Protein AF-A0A6P4YG05-F1 (afdb_monomer)

Secondary structure (DSSP, 8-state):
--SSSSHHHHHHHHHHHHHGGGHHHHHHHTT--HHHHHHHHHHTTTT-HHHHHHHHHHHHHHHHGGG--HHHHHHHHHHTT-HHHHTTSGGGSPP-S-------S-----------PPPPP------------------------

InterPro domains:
  IPR000488 Death domain [PF00531] (10-89)
  IPR000488 Death domain [PS50017] (8-93)
  IPR000488 Death domain [SM00005] (1-93)
  IPR011029 Death-like domain superfamily [G3DSA:1.10.533.10] (2-93)
  IPR011029 Death-like domain superfamily [SSF47986] (6-90)
  IPR016729 FAS-associated death domain protein [PTHR15077] (7-140)

pLDDT: mean 72.21, std 22.27, range [34.0, 95.0]

Solvent-accessible surface area (backbone atoms only — not comparable to full-atom values): 9617 Å² total; per-residue (Å²): 143,84,70,88,73,58,66,59,55,59,53,42,48,56,42,12,69,62,47,43,92,50,32,67,61,44,40,47,68,65,68,46,51,68,68,62,51,50,50,36,52,61,78,33,59,86,70,40,52,40,53,30,28,31,54,47,50,52,49,44,36,64,73,46,46,90,70,54,40,73,66,58,55,51,51,31,34,55,72,75,63,43,53,76,50,39,69,73,33,82,84,53,50,71,83,66,81,69,94,64,80,86,78,80,81,89,78,85,89,77,79,87,85,75,86,83,80,91,76,83,90,76,90,80,87,82,87,89,83,90,83,85,88,84,82,93,83,82,81,82,88,88,80,91,129

Organism: Branchiostoma belcheri (NCBI:txid7741)

Foldseek 3Di:
DPDPLPVCLVLQLLCLVPVFPCLVVLLVLLVDDVVVLVVLCVVCVPVHRSSSSSVSLVVSCVVCPPNSDPVSSVVSCVVVVVLVSLVVDPVSDDPDPDCDDDDDDDDDDDDDPDDDDDDDDDDDDDDDDDDDDDDDDDPDDDDDD

Nearest PDB structures (foldseek):
  3ezq-assembly1_B  TM=9.625E-01  e=2.835E-04  Homo sapiens
  2yvi-assembly1_A  TM=9.389E-01  e=4.927E-04  Homo sapiens
  2yqf-assembly1_A  TM=7.868E-01  e=4.927E-04  Homo sapiens
  1wxp-assembly1_A  TM=8.002E-01  e=5.816E-04  Homo sapiens
  2of5-assembly1_L  TM=8.580E-01  e=1.518E-02  Homo sapiens

Radius of gyration: 29.08 Å; Cα contacts (8 Å, |Δi|>4): 85; chains: 1; bounding box: 32×86×61 Å

Sequence (145 aa):
MEEVTADLTKELQIVADHIGNDWKRLLRYLSLKDNDLDVVDHDYKADGLIEKAYQGLRKWKQQEGNEATMQKLLAALKTIGRRDVIEKLPAGRPPDIAAGPSVPSHVPYDLTERTVPKQPMSEDIPHSKKRKRLPGFLKTLWKSV

Mean predicted aligned error: 16.83 Å

Structure (mmCIF, N/CA/C/O backbone):
data_AF-A0A6P4YG05-F1
#
_entry.id   AF-A0A6P4YG05-F1
#
loop_
_atom_site.group_PDB
_atom_site.id
_atom_site.type_symbol
_atom_site.label_atom_id
_atom_site.label_alt_id
_atom_site.label_comp_id
_atom_site.label_asym_id
_atom_site.label_entity_id
_atom_site.label_seq_id
_atom_site.pdbx_PDB_ins_code
_atom_site.Cartn_x
_atom_site.Cartn_y
_atom_site.Cartn_z
_atom_site.occupancy
_atom_site.B_iso_or_equiv
_atom_site.auth_seq_id
_atom_site.auth_comp_id
_atom_site.auth_asym_id
_atom_site.auth_atom_id
_atom_site.pdbx_PDB_model_num
ATOM 1 N N . MET A 1 1 ? 3.533 20.430 15.353 1.00 45.59 1 MET A N 1
ATOM 2 C CA . MET A 1 1 ? 2.727 19.229 15.654 1.00 45.59 1 MET A CA 1
ATOM 3 C C . MET A 1 1 ? 2.815 18.317 14.440 1.00 45.59 1 MET A C 1
ATOM 5 O O . MET A 1 1 ? 2.050 18.504 13.508 1.00 45.59 1 MET A O 1
ATOM 9 N N . GLU A 1 2 ? 3.801 17.420 14.405 1.00 49.84 2 GLU A N 1
ATOM 10 C CA . GLU A 1 2 ? 4.109 16.570 13.237 1.00 49.84 2 GLU A CA 1
A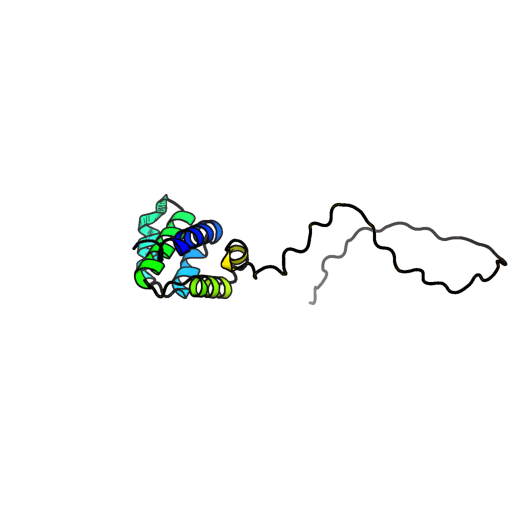TOM 11 C C . GLU A 1 2 ? 4.559 15.163 13.686 1.00 49.84 2 GLU A C 1
ATOM 13 O O . GLU A 1 2 ? 5.496 14.596 13.147 1.00 49.84 2 GLU A O 1
ATOM 18 N N . GLU A 1 3 ? 3.941 14.597 14.729 1.00 49.88 3 GLU A N 1
ATOM 19 C CA . GLU A 1 3 ? 4.346 13.273 15.255 1.00 49.88 3 GLU A CA 1
ATOM 20 C C . GLU A 1 3 ? 3.302 12.167 15.058 1.00 49.88 3 GLU A C 1
ATOM 22 O O . GLU A 1 3 ? 3.639 10.991 15.095 1.00 49.88 3 GLU A O 1
ATOM 27 N N . VAL A 1 4 ? 2.045 12.499 14.756 1.00 54.34 4 VAL A N 1
ATOM 28 C CA . VAL A 1 4 ? 0.966 11.493 14.654 1.00 54.34 4 VAL A CA 1
ATOM 29 C C . VAL A 1 4 ? 0.890 10.783 13.299 1.00 54.34 4 VAL A C 1
ATOM 31 O O . VAL A 1 4 ? 0.270 9.732 13.191 1.00 54.34 4 VAL A O 1
ATOM 34 N N . THR A 1 5 ? 1.533 11.309 12.255 1.00 52.78 5 THR A N 1
ATOM 35 C CA . THR A 1 5 ? 1.467 10.732 10.900 1.00 52.78 5 THR A CA 1
ATOM 36 C C . THR A 1 5 ? 2.707 9.925 10.520 1.00 52.78 5 THR A C 1
ATOM 38 O O . THR A 1 5 ? 2.673 9.211 9.515 1.00 52.78 5 THR A O 1
ATOM 41 N N . ALA A 1 6 ? 3.793 9.998 11.294 1.00 60.00 6 ALA A N 1
ATOM 42 C CA . ALA A 1 6 ? 5.045 9.311 10.982 1.00 60.00 6 ALA A CA 1
ATOM 43 C C . ALA A 1 6 ? 4.946 7.786 11.146 1.00 60.00 6 ALA A C 1
ATOM 45 O O . ALA A 1 6 ? 5.577 7.068 10.368 1.00 60.00 6 ALA A O 1
ATOM 46 N N . ASP A 1 7 ? 4.119 7.317 12.086 1.00 68.94 7 ASP A N 1
ATOM 47 C CA . ASP A 1 7 ? 4.109 5.930 12.569 1.00 68.94 7 ASP A CA 1
ATOM 48 C C . ASP A 1 7 ? 3.904 4.925 11.422 1.00 68.94 7 ASP A C 1
ATOM 50 O O . ASP A 1 7 ? 4.813 4.175 11.083 1.00 68.94 7 ASP A O 1
ATOM 54 N N . LEU A 1 8 ? 2.821 5.083 10.653 1.00 82.88 8 LEU A N 1
ATOM 55 C CA . LEU A 1 8 ? 2.476 4.172 9.554 1.00 82.88 8 LEU A CA 1
ATOM 56 C C . LEU A 1 8 ? 3.477 4.112 8.402 1.00 82.88 8 LEU A C 1
ATOM 58 O O . LEU A 1 8 ? 3.459 3.156 7.636 1.00 82.88 8 LEU A O 1
ATOM 62 N N . THR A 1 9 ? 4.321 5.128 8.214 1.00 86.31 9 THR A N 1
ATOM 63 C CA . THR A 1 9 ? 5.194 5.203 7.028 1.00 86.31 9 THR A CA 1
ATOM 64 C C . THR A 1 9 ? 6.176 4.031 6.979 1.00 86.31 9 THR A C 1
ATOM 66 O O . THR A 1 9 ? 6.443 3.499 5.901 1.00 86.31 9 THR A O 1
ATOM 69 N N . LYS A 1 10 ? 6.658 3.581 8.143 1.00 88.06 10 LYS A N 1
ATOM 70 C CA . LYS A 1 10 ? 7.542 2.414 8.248 1.00 88.06 10 LYS A CA 1
ATOM 71 C C . LYS A 1 10 ? 6.790 1.127 7.921 1.00 88.06 10 LYS A C 1
ATOM 73 O O . LYS A 1 10 ? 7.277 0.318 7.136 1.00 88.06 10 LYS A O 1
ATOM 78 N N . GLU A 1 11 ? 5.580 0.967 8.448 1.00 89.94 11 GLU A N 1
ATOM 79 C CA . GLU A 1 11 ? 4.723 -0.177 8.137 1.00 89.94 11 GLU A CA 1
ATOM 80 C C . GLU A 1 11 ? 4.383 -0.255 6.648 1.00 89.94 11 GLU A C 1
ATOM 82 O O . GLU A 1 11 ? 4.462 -1.338 6.070 1.00 89.94 11 GLU A O 1
ATOM 87 N N . LEU A 1 12 ? 4.080 0.875 5.998 1.00 92.44 12 LEU A N 1
ATOM 88 C CA . LEU A 1 12 ? 3.835 0.909 4.552 1.00 92.44 12 LEU A CA 1
ATOM 89 C C . LEU A 1 12 ? 5.051 0.414 3.763 1.00 92.44 12 LEU A C 1
ATOM 91 O O . LEU A 1 12 ? 4.882 -0.338 2.805 1.00 92.44 12 LEU A O 1
ATOM 95 N N . GLN A 1 13 ? 6.262 0.798 4.175 1.00 92.50 13 GLN A N 1
ATOM 96 C CA . GLN A 1 13 ? 7.495 0.346 3.533 1.00 92.50 13 GLN A CA 1
ATOM 97 C C . GLN A 1 13 ? 7.700 -1.166 3.697 1.00 92.50 13 GLN A C 1
ATOM 99 O O . GLN A 1 13 ? 8.022 -1.847 2.726 1.00 92.50 13 GLN A O 1
ATOM 104 N N . ILE A 1 14 ? 7.472 -1.705 4.901 1.00 92.75 14 ILE A N 1
ATOM 105 C CA . ILE A 1 14 ? 7.576 -3.150 5.169 1.00 92.75 14 ILE A CA 1
ATOM 106 C C . ILE A 1 14 ? 6.578 -3.923 4.304 1.00 92.75 14 ILE A C 1
ATOM 108 O O . ILE A 1 14 ? 6.939 -4.932 3.694 1.00 92.75 14 ILE A O 1
ATOM 112 N N . VAL A 1 15 ? 5.331 -3.444 4.224 1.00 93.69 15 VAL A N 1
ATOM 113 C CA . VAL A 1 15 ? 4.315 -4.060 3.367 1.00 93.69 15 VAL A CA 1
ATOM 114 C C . VAL A 1 15 ? 4.739 -4.004 1.907 1.00 93.69 15 VAL A C 1
ATOM 116 O O . VAL A 1 15 ? 4.671 -5.028 1.239 1.00 93.69 15 VAL A O 1
ATOM 119 N N . ALA A 1 16 ? 5.192 -2.851 1.415 1.00 94.31 16 ALA A N 1
ATOM 120 C CA . ALA A 1 16 ? 5.603 -2.682 0.026 1.00 94.31 16 ALA A CA 1
ATOM 121 C C . ALA A 1 16 ? 6.731 -3.642 -0.385 1.00 94.31 16 ALA A C 1
ATOM 123 O O . ALA A 1 16 ? 6.677 -4.225 -1.466 1.00 94.31 16 ALA A O 1
ATOM 124 N N . ASP A 1 17 ? 7.705 -3.850 0.502 1.00 94.38 17 ASP A N 1
ATOM 125 C CA . ASP A 1 17 ? 8.838 -4.752 0.282 1.00 94.38 17 ASP A CA 1
ATOM 126 C C . ASP A 1 17 ? 8.399 -6.221 0.138 1.00 94.38 17 ASP A C 1
ATOM 128 O O . ASP A 1 17 ? 8.880 -6.946 -0.731 1.00 94.38 17 ASP A O 1
ATOM 132 N N . HIS A 1 18 ? 7.412 -6.650 0.932 1.00 93.69 18 HIS A N 1
ATOM 133 C CA . HIS A 1 18 ? 7.021 -8.059 0.999 1.00 93.69 18 HIS A CA 1
ATOM 134 C C . HIS A 1 18 ? 5.806 -8.406 0.129 1.00 93.69 18 HIS A C 1
ATOM 136 O O . HIS A 1 18 ? 5.670 -9.549 -0.305 1.00 93.69 18 HIS A O 1
ATOM 142 N N . ILE A 1 19 ? 4.905 -7.460 -0.154 1.00 94.06 19 ILE A N 1
ATOM 143 C CA . ILE A 1 19 ? 3.624 -7.739 -0.823 1.00 94.06 19 ILE A CA 1
ATOM 144 C C . ILE A 1 19 ? 3.799 -8.217 -2.272 1.00 94.06 19 ILE A C 1
ATOM 146 O O . ILE A 1 19 ? 2.993 -9.012 -2.761 1.00 94.06 19 ILE A O 1
ATOM 150 N N . GLY A 1 20 ? 4.863 -7.794 -2.959 1.00 92.00 20 GLY A N 1
ATOM 151 C CA . GLY A 1 20 ? 5.143 -8.206 -4.334 1.00 92.00 20 GLY A CA 1
ATOM 152 C C . GLY A 1 20 ? 3.954 -7.951 -5.266 1.00 92.00 20 GLY A C 1
ATOM 153 O O . GLY A 1 20 ? 3.370 -6.873 -5.253 1.00 92.00 20 GLY A O 1
ATOM 154 N N . ASN A 1 21 ? 3.563 -8.947 -6.069 1.00 91.88 21 ASN A N 1
ATOM 155 C CA . ASN A 1 21 ? 2.537 -8.796 -7.112 1.00 91.88 21 ASN A CA 1
ATOM 156 C C . ASN A 1 21 ? 1.096 -8.621 -6.577 1.00 91.88 21 ASN A C 1
ATOM 158 O O . ASN A 1 21 ? 0.209 -8.210 -7.323 1.00 91.88 21 ASN A O 1
ATOM 162 N N . ASP A 1 22 ? 0.856 -8.893 -5.289 1.00 94.00 22 ASP A N 1
ATOM 163 C CA . ASP A 1 22 ? -0.461 -8.736 -4.652 1.00 94.00 22 ASP A CA 1
ATOM 164 C C . ASP A 1 22 ? -0.790 -7.282 -4.281 1.00 94.00 22 ASP A C 1
ATOM 166 O O . ASP A 1 22 ? -1.886 -7.006 -3.789 1.00 94.00 22 ASP A O 1
ATOM 170 N N . TRP A 1 23 ? 0.119 -6.332 -4.528 1.00 94.44 23 TRP A N 1
ATOM 171 C CA . TRP A 1 23 ? -0.050 -4.929 -4.145 1.00 94.44 23 TRP A CA 1
ATOM 172 C C . TRP A 1 23 ? -1.351 -4.311 -4.681 1.00 94.44 23 TRP A C 1
ATOM 174 O O . TRP A 1 23 ? -2.093 -3.694 -3.921 1.00 94.44 23 TRP A O 1
ATOM 184 N N . LYS A 1 24 ? -1.715 -4.559 -5.949 1.00 94.06 24 LYS A N 1
ATOM 185 C CA . LYS A 1 24 ? -2.990 -4.076 -6.518 1.00 94.06 24 LYS A CA 1
ATOM 186 C C . LYS A 1 24 ? -4.193 -4.669 -5.787 1.00 94.06 24 LYS A C 1
ATOM 188 O O . LYS A 1 24 ? -5.176 -3.978 -5.542 1.00 94.06 24 LYS A O 1
ATOM 193 N N . ARG A 1 25 ? -4.123 -5.954 -5.423 1.00 94.94 25 ARG A N 1
ATOM 194 C CA . ARG A 1 25 ? -5.201 -6.642 -4.704 1.00 94.94 25 ARG A CA 1
ATOM 195 C C . ARG A 1 25 ? -5.367 -6.057 -3.307 1.00 94.94 25 ARG A C 1
ATOM 197 O O . ARG A 1 25 ? -6.494 -5.774 -2.922 1.00 94.94 25 ARG A O 1
ATOM 204 N N . LEU A 1 26 ? -4.264 -5.831 -2.592 1.00 94.81 26 LEU A N 1
ATOM 205 C CA . LEU A 1 26 ? -4.268 -5.175 -1.285 1.00 94.81 26 LEU A CA 1
ATOM 206 C C . LEU A 1 26 ? -4.943 -3.800 -1.354 1.00 94.81 26 LEU A C 1
ATOM 208 O O . LEU A 1 26 ? -5.852 -3.520 -0.579 1.00 94.81 26 LEU A O 1
ATOM 212 N N . LEU A 1 27 ? -4.537 -2.964 -2.309 1.00 94.31 27 LEU A N 1
ATOM 213 C CA . LEU A 1 27 ? -5.047 -1.601 -2.427 1.00 94.31 27 LEU A CA 1
ATOM 214 C C . LEU A 1 27 ? -6.532 -1.547 -2.811 1.00 94.31 27 LEU A C 1
ATOM 216 O O . LEU A 1 27 ? -7.257 -0.699 -2.299 1.00 94.31 27 LEU A O 1
ATOM 220 N N . ARG A 1 28 ? -7.025 -2.491 -3.624 1.00 94.25 28 ARG A N 1
ATOM 221 C CA . ARG A 1 28 ? -8.471 -2.625 -3.884 1.00 94.25 28 ARG A CA 1
ATOM 222 C C . ARG A 1 28 ? -9.269 -2.916 -2.615 1.00 94.25 28 ARG A C 1
ATOM 224 O O . ARG A 1 28 ? -10.342 -2.352 -2.434 1.00 94.25 28 ARG A O 1
ATOM 231 N N . TYR A 1 29 ? -8.753 -3.766 -1.722 1.00 92.94 29 TYR A N 1
ATOM 232 C CA . TYR A 1 29 ? -9.391 -4.014 -0.419 1.00 92.94 29 TYR A CA 1
ATOM 233 C C . TYR A 1 29 ? -9.374 -2.784 0.486 1.00 92.94 29 TYR A C 1
ATOM 235 O O . TYR A 1 29 ? -10.283 -2.594 1.288 1.00 92.94 29 TYR A O 1
ATOM 243 N N . LEU A 1 30 ? -8.369 -1.933 0.318 1.00 91.56 30 LEU A N 1
ATOM 244 C CA . LEU A 1 30 ? -8.267 -0.630 0.961 1.00 91.56 30 LEU A CA 1
ATOM 245 C C . LEU A 1 30 ? -9.096 0.459 0.248 1.00 91.56 30 LEU A C 1
ATOM 247 O O . LEU A 1 30 ? -8.913 1.643 0.504 1.00 91.56 30 LEU A O 1
ATOM 251 N N . SER A 1 31 ? -10.019 0.071 -0.640 1.00 90.19 31 SER A N 1
ATOM 252 C CA . SER A 1 31 ? -10.927 0.964 -1.375 1.00 90.19 31 SER A CA 1
ATOM 253 C C . SER A 1 31 ? -10.245 2.005 -2.275 1.00 90.19 31 SER A C 1
ATOM 255 O O . SER A 1 31 ? -10.869 3.000 -2.646 1.00 90.19 31 SER A O 1
ATOM 257 N N . LEU A 1 32 ? -8.996 1.771 -2.700 1.00 90.81 32 LEU A N 1
ATOM 258 C CA . LEU A 1 32 ? -8.402 2.551 -3.788 1.00 90.81 32 LEU A CA 1
ATOM 259 C C . LEU A 1 32 ? -9.059 2.195 -5.119 1.00 90.81 32 LEU A C 1
ATOM 261 O O . LEU A 1 32 ? -9.239 1.022 -5.457 1.00 90.81 32 LEU A O 1
ATOM 265 N N . LYS A 1 33 ? -9.372 3.226 -5.902 1.00 92.19 33 LYS A N 1
ATOM 266 C CA . LYS A 1 33 ? -9.998 3.080 -7.217 1.00 92.19 33 LYS A CA 1
ATOM 267 C C . LYS A 1 33 ? -9.023 2.446 -8.203 1.00 92.19 33 LYS A C 1
ATOM 269 O O . LYS A 1 33 ? -7.852 2.812 -8.231 1.00 92.19 33 LYS A O 1
ATOM 274 N N . ASP A 1 34 ? -9.519 1.593 -9.099 1.00 91.50 34 ASP A N 1
ATOM 275 C CA . ASP A 1 34 ? -8.685 0.998 -10.154 1.00 91.50 34 ASP A CA 1
ATOM 276 C C . ASP A 1 34 ? -7.996 2.049 -11.039 1.00 91.50 34 ASP A C 1
ATOM 278 O O . ASP A 1 34 ? -6.861 1.827 -11.449 1.00 91.50 34 ASP A O 1
ATOM 282 N N . ASN A 1 35 ? -8.614 3.218 -11.255 1.00 94.06 35 ASN A N 1
ATOM 283 C CA . ASN A 1 35 ? -7.965 4.338 -11.951 1.00 94.06 35 ASN A CA 1
ATOM 284 C C . ASN A 1 35 ? -6.692 4.811 -11.228 1.00 94.06 35 ASN A C 1
ATOM 286 O O . ASN A 1 35 ? -5.670 5.035 -11.864 1.00 94.06 35 ASN A O 1
ATOM 290 N N . ASP A 1 36 ? -6.725 4.929 -9.897 1.00 92.56 36 ASP A N 1
ATOM 291 C CA . ASP A 1 36 ? -5.545 5.318 -9.118 1.00 92.56 36 ASP A CA 1
ATOM 292 C C . ASP A 1 36 ? -4.448 4.246 -9.187 1.00 92.56 36 ASP A C 1
ATOM 294 O O . ASP A 1 36 ? -3.262 4.578 -9.233 1.00 92.56 36 ASP A O 1
ATOM 298 N N . LEU A 1 37 ? -4.837 2.967 -9.226 1.00 93.50 37 LEU A N 1
ATOM 299 C CA . LEU A 1 37 ? -3.913 1.837 -9.357 1.00 93.50 37 LEU A CA 1
ATOM 300 C C . LEU A 1 37 ? -3.250 1.784 -10.731 1.00 93.50 37 LEU A C 1
ATOM 302 O O . LEU A 1 37 ? -2.061 1.485 -10.808 1.00 93.50 37 LEU A O 1
ATOM 306 N N . ASP A 1 38 ? -4.004 2.060 -11.794 1.00 94.38 38 ASP A N 1
ATOM 307 C CA . ASP A 1 38 ? -3.483 2.124 -13.159 1.00 94.38 38 ASP A CA 1
ATOM 308 C C . ASP A 1 38 ? -2.475 3.266 -13.307 1.00 94.38 38 ASP A C 1
ATOM 310 O O . ASP A 1 38 ? -1.364 3.050 -13.787 1.00 94.38 38 ASP A O 1
ATOM 314 N N . VAL A 1 39 ? -2.798 4.442 -12.755 1.00 94.38 39 VAL A N 1
ATOM 315 C CA . VAL A 1 39 ? -1.873 5.582 -12.716 1.00 94.38 39 VAL A CA 1
ATOM 316 C C . VAL A 1 39 ? -0.578 5.212 -11.994 1.00 94.38 39 VAL A C 1
ATOM 318 O O . VAL A 1 39 ? 0.496 5.481 -12.516 1.00 94.38 39 VAL A O 1
ATOM 321 N N . VAL A 1 40 ? -0.644 4.565 -10.825 1.00 93.44 40 VAL A N 1
ATOM 322 C CA . VAL A 1 40 ? 0.566 4.125 -10.100 1.00 93.44 40 VAL A CA 1
ATOM 323 C C . VAL A 1 40 ? 1.345 3.070 -10.893 1.00 93.44 40 VAL A C 1
ATOM 325 O O . VAL A 1 40 ? 2.571 3.108 -10.949 1.00 93.44 40 VAL A O 1
ATOM 328 N N . ASP A 1 41 ? 0.659 2.124 -11.528 1.00 92.75 41 ASP A N 1
ATOM 329 C CA . ASP A 1 41 ? 1.310 1.079 -12.317 1.00 92.75 41 ASP A CA 1
ATOM 330 C C . ASP A 1 41 ? 2.032 1.630 -13.553 1.00 92.75 41 ASP A C 1
ATOM 332 O O . ASP A 1 41 ? 3.082 1.098 -13.937 1.00 92.75 41 ASP A O 1
ATOM 336 N N . HIS A 1 42 ? 1.463 2.679 -14.153 1.00 94.06 42 HIS A N 1
ATOM 337 C CA . HIS A 1 42 ? 2.014 3.394 -1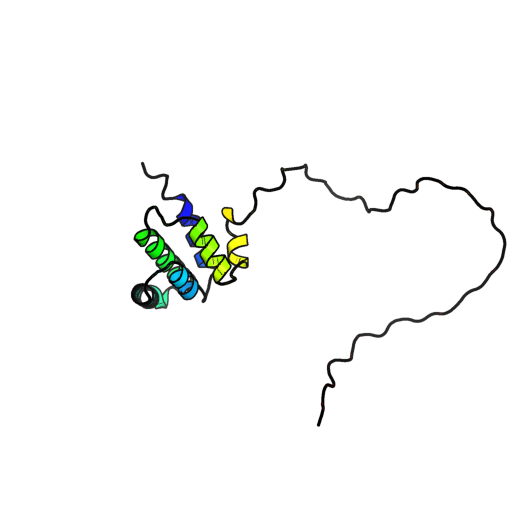5.294 1.00 94.06 42 HIS A CA 1
ATOM 338 C C . HIS A 1 42 ? 3.190 4.294 -14.896 1.00 94.06 42 HIS A C 1
ATOM 340 O O . HIS A 1 42 ? 4.252 4.193 -15.508 1.00 94.06 42 HIS A O 1
ATOM 346 N N . ASP A 1 43 ? 3.019 5.121 -13.860 1.00 91.62 43 ASP A N 1
ATOM 347 C CA . ASP A 1 43 ? 4.001 6.117 -13.400 1.00 91.62 43 ASP A CA 1
ATOM 348 C C . ASP A 1 43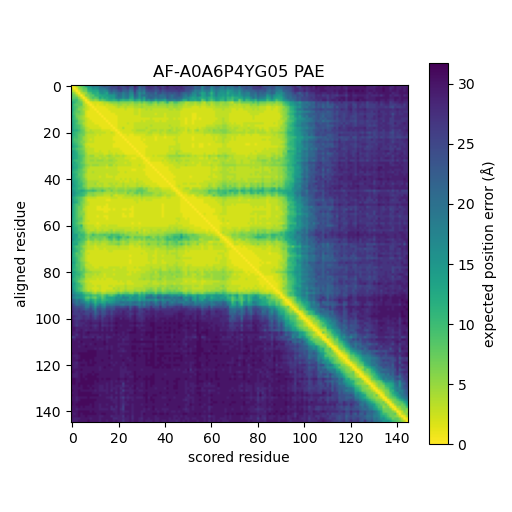 ? 5.295 5.451 -12.902 1.00 91.62 43 ASP A C 1
ATOM 350 O O . ASP A 1 43 ? 6.388 5.873 -13.262 1.00 91.62 43 ASP A O 1
ATOM 354 N N . TYR A 1 44 ? 5.178 4.327 -12.184 1.00 90.88 44 TYR A N 1
ATOM 355 C CA . TYR A 1 44 ? 6.319 3.595 -11.606 1.00 90.88 44 TYR A CA 1
ATOM 356 C C . TYR A 1 44 ? 6.657 2.316 -12.376 1.00 90.88 44 TYR A C 1
ATOM 358 O O . TYR A 1 44 ? 7.114 1.321 -11.808 1.00 90.88 44 TYR A O 1
ATOM 366 N N . LYS A 1 45 ? 6.377 2.274 -13.686 1.00 87.50 45 LYS A N 1
ATOM 367 C CA . LYS A 1 45 ? 6.572 1.064 -14.503 1.00 87.50 45 LYS A CA 1
ATOM 368 C C . LYS A 1 45 ? 8.017 0.554 -14.498 1.00 87.50 45 LYS A C 1
ATOM 370 O O . LYS A 1 45 ? 8.206 -0.660 -14.583 1.00 87.50 45 LYS A O 1
ATOM 375 N N . ALA A 1 46 ? 8.996 1.452 -14.399 1.00 89.38 46 ALA A N 1
ATOM 376 C CA . ALA A 1 46 ? 10.422 1.132 -14.448 1.00 89.38 46 ALA A CA 1
ATOM 377 C C . ALA A 1 46 ? 11.038 0.811 -13.071 1.00 89.38 46 ALA A C 1
ATOM 379 O O . ALA A 1 46 ? 12.037 0.100 -13.014 1.00 89.38 46 ALA A O 1
ATOM 380 N N . ASP A 1 47 ? 10.429 1.279 -11.980 1.00 87.44 47 ASP A N 1
ATOM 381 C CA . ASP A 1 47 ? 10.977 1.208 -10.614 1.00 87.44 47 ASP A CA 1
ATOM 382 C C . ASP A 1 47 ? 10.714 -0.132 -9.909 1.00 87.44 47 ASP A C 1
ATOM 384 O O . ASP A 1 47 ? 11.355 -0.481 -8.917 1.00 87.44 47 ASP A O 1
ATOM 388 N N . GLY A 1 48 ? 9.785 -0.925 -10.445 1.00 90.25 48 GLY A N 1
ATOM 389 C CA . GLY A 1 48 ? 9.485 -2.271 -9.965 1.00 90.25 48 GLY A CA 1
ATOM 390 C C . GLY A 1 48 ? 8.316 -2.345 -8.981 1.00 90.25 48 GLY A C 1
ATOM 391 O O . GLY A 1 48 ? 7.606 -1.378 -8.713 1.00 90.25 48 GLY A O 1
ATOM 392 N N . LEU A 1 49 ? 8.058 -3.558 -8.484 1.00 92.00 49 LEU A N 1
ATOM 393 C CA . LEU A 1 49 ? 6.855 -3.851 -7.693 1.00 92.00 49 LEU A CA 1
ATOM 394 C C . LEU A 1 49 ? 6.859 -3.183 -6.317 1.00 92.00 49 LEU A C 1
ATOM 396 O O . LEU A 1 49 ? 5.799 -2.774 -5.852 1.00 92.00 49 LEU A O 1
ATOM 400 N N . ILE A 1 50 ? 8.030 -3.069 -5.687 1.00 92.56 50 ILE A N 1
ATOM 401 C CA . ILE A 1 50 ? 8.166 -2.488 -4.346 1.00 92.56 50 ILE A CA 1
ATOM 402 C C . ILE A 1 50 ? 7.785 -1.006 -4.385 1.00 92.56 50 ILE A C 1
ATOM 404 O O . ILE A 1 50 ? 6.935 -0.573 -3.609 1.00 92.56 50 ILE A O 1
ATOM 408 N N . GLU A 1 51 ? 8.332 -0.248 -5.339 1.00 94.44 51 GLU A N 1
ATOM 409 C CA . GLU A 1 51 ? 8.033 1.180 -5.466 1.00 94.44 51 GLU A CA 1
ATOM 410 C C . GLU A 1 51 ? 6.555 1.409 -5.806 1.00 94.44 51 GLU A C 1
ATOM 412 O O . GLU A 1 51 ? 5.873 2.186 -5.141 1.00 94.44 51 GLU A O 1
ATOM 417 N N . LYS A 1 52 ? 5.998 0.639 -6.751 1.00 94.50 52 LYS A N 1
ATOM 418 C CA . LYS A 1 52 ? 4.558 0.670 -7.066 1.00 94.50 52 LYS A CA 1
ATOM 419 C C . LYS A 1 52 ? 3.686 0.427 -5.837 1.00 94.50 52 LYS A C 1
ATOM 421 O O . LYS A 1 52 ? 2.725 1.160 -5.592 1.00 94.50 52 LYS A O 1
ATOM 426 N N . ALA A 1 53 ? 4.015 -0.600 -5.057 1.00 95.00 53 ALA A N 1
ATOM 427 C CA . ALA A 1 53 ? 3.281 -0.933 -3.849 1.00 95.00 53 ALA A CA 1
ATOM 428 C C . ALA A 1 53 ? 3.348 0.206 -2.827 1.00 95.00 53 ALA A C 1
ATOM 430 O O . ALA A 1 53 ? 2.315 0.605 -2.288 1.00 95.00 53 ALA A O 1
ATOM 431 N N . TYR A 1 54 ? 4.538 0.765 -2.606 1.00 94.69 54 TYR A N 1
ATOM 432 C CA . TYR A 1 54 ? 4.743 1.868 -1.675 1.00 94.69 54 TYR A CA 1
ATOM 433 C C . TYR A 1 54 ? 3.962 3.116 -2.089 1.00 94.69 54 TYR A C 1
ATOM 435 O O . TYR A 1 54 ? 3.248 3.701 -1.273 1.00 94.69 54 TYR A O 1
ATOM 443 N N . GLN A 1 55 ? 4.008 3.486 -3.367 1.00 94.75 55 GLN A N 1
ATOM 444 C CA . GLN A 1 55 ? 3.311 4.667 -3.874 1.00 94.75 55 GLN A CA 1
ATOM 445 C C . GLN A 1 55 ? 1.793 4.510 -3.828 1.00 94.75 55 GLN A C 1
ATOM 447 O O . GLN A 1 55 ? 1.080 5.443 -3.449 1.00 94.75 55 GLN A O 1
ATOM 452 N N . GLY A 1 56 ? 1.285 3.311 -4.114 1.00 94.12 56 GLY A N 1
ATOM 453 C CA . GLY A 1 56 ? -0.125 2.998 -3.924 1.00 94.12 56 GLY A CA 1
ATOM 454 C C . GLY A 1 56 ? -0.551 3.077 -2.453 1.00 94.12 56 GLY A C 1
ATOM 455 O O . GLY A 1 56 ? -1.554 3.712 -2.138 1.00 94.12 56 GLY A O 1
ATOM 456 N N . LEU A 1 57 ? 0.238 2.517 -1.532 1.00 93.94 57 LEU A N 1
ATOM 457 C CA . LEU A 1 57 ? -0.027 2.587 -0.090 1.00 93.94 57 LEU A CA 1
ATOM 458 C C . LEU A 1 57 ? 0.039 4.023 0.451 1.00 93.94 57 LEU A C 1
ATOM 460 O O . LEU A 1 57 ? -0.766 4.412 1.299 1.00 93.94 57 LEU A O 1
ATOM 464 N N . ARG A 1 58 ? 0.959 4.848 -0.059 1.00 92.31 58 ARG A N 1
ATOM 465 C CA . ARG A 1 58 ? 1.018 6.279 0.265 1.00 92.31 58 ARG A CA 1
ATOM 466 C C . ARG A 1 58 ? -0.215 7.021 -0.230 1.00 92.31 58 ARG A C 1
ATOM 468 O O . ARG A 1 58 ? -0.761 7.825 0.521 1.00 92.31 58 ARG A O 1
ATOM 475 N N . LYS A 1 59 ? -0.674 6.743 -1.455 1.00 92.00 59 LYS A N 1
ATOM 476 C CA . LYS A 1 59 ? -1.923 7.312 -1.982 1.00 92.00 59 LYS A CA 1
ATOM 477 C C . LYS A 1 59 ? -3.129 6.903 -1.148 1.00 92.00 59 LYS A C 1
ATOM 479 O O . LYS A 1 59 ? -3.940 7.761 -0.821 1.00 92.00 59 LYS A O 1
ATOM 484 N N . TRP A 1 60 ? -3.219 5.633 -0.756 1.00 92.38 60 TRP A N 1
ATOM 485 C CA . TRP A 1 60 ? -4.255 5.160 0.163 1.00 92.38 60 TRP A CA 1
ATOM 486 C C . TRP A 1 60 ? -4.268 5.978 1.459 1.00 92.38 60 TRP A C 1
ATOM 488 O O . TRP A 1 60 ? -5.297 6.540 1.827 1.00 92.38 60 TRP A O 1
ATOM 498 N N . LYS A 1 61 ? -3.103 6.120 2.103 1.00 89.25 61 LYS A N 1
ATOM 499 C CA . LYS A 1 61 ? -2.955 6.905 3.333 1.00 89.25 61 LYS A CA 1
ATOM 500 C C . LYS A 1 61 ? -3.361 8.368 3.142 1.00 89.25 61 LYS A C 1
ATOM 502 O O . LYS A 1 61 ? -3.955 8.954 4.037 1.00 89.25 61 LYS A O 1
ATOM 507 N N . GLN A 1 62 ? -3.062 8.961 1.986 1.00 88.12 62 GLN A N 1
ATOM 508 C CA . GLN A 1 62 ? -3.491 10.324 1.663 1.00 88.12 62 GLN A CA 1
ATOM 509 C C . GLN A 1 62 ? -5.006 10.430 1.441 1.00 88.12 62 GLN A C 1
ATOM 511 O O . GLN A 1 62 ? -5.588 11.431 1.846 1.00 88.12 62 GLN A O 1
ATOM 516 N N . GLN A 1 63 ? -5.646 9.425 0.830 1.00 87.06 63 GLN A N 1
ATOM 517 C CA . GLN A 1 63 ? -7.097 9.426 0.607 1.00 87.06 63 GLN A CA 1
ATOM 518 C C . GLN A 1 63 ? -7.898 9.194 1.891 1.00 87.06 63 GLN A C 1
ATOM 520 O O . GLN A 1 63 ? -8.881 9.891 2.117 1.00 87.06 63 GLN A O 1
ATOM 525 N N . GLU A 1 64 ? -7.487 8.246 2.736 1.00 84.25 64 GLU A N 1
ATOM 526 C CA . GLU A 1 64 ? -8.157 7.990 4.020 1.00 84.25 64 GLU A CA 1
ATOM 527 C C . GLU A 1 64 ? -7.744 8.981 5.125 1.00 84.25 64 GLU A C 1
ATOM 529 O O . GLU A 1 64 ? -8.456 9.149 6.116 1.00 84.25 64 GLU A O 1
ATOM 534 N N . GLY A 1 65 ? -6.599 9.655 4.986 1.00 81.50 65 GLY A N 1
ATOM 535 C CA . GLY A 1 65 ? -6.131 10.668 5.929 1.00 81.50 65 GLY A CA 1
ATOM 536 C C . GLY A 1 65 ? -5.950 10.115 7.345 1.00 81.50 65 GLY A C 1
ATOM 537 O O . GLY A 1 65 ? -5.079 9.283 7.589 1.00 81.50 65 GLY A O 1
ATOM 538 N N . ASN A 1 66 ? -6.769 10.591 8.288 1.00 76.75 66 ASN A N 1
ATOM 539 C CA . ASN A 1 66 ? -6.721 10.167 9.694 1.00 76.75 66 ASN A CA 1
ATOM 540 C C . ASN A 1 66 ? -7.378 8.794 9.934 1.00 76.75 66 ASN A C 1
ATOM 542 O O . ASN A 1 66 ? -7.173 8.171 10.971 1.00 76.75 66 ASN A O 1
ATOM 546 N N . GLU A 1 67 ? -8.174 8.303 8.983 1.00 79.94 67 GLU A N 1
ATOM 547 C CA . GLU A 1 67 ? -8.809 6.988 9.088 1.00 79.94 67 GLU A CA 1
ATOM 548 C C . GLU A 1 67 ? -7.895 5.846 8.625 1.00 79.94 67 GLU A C 1
ATOM 550 O O . GLU A 1 67 ? -8.179 4.675 8.920 1.00 79.94 67 GLU A O 1
ATOM 555 N N . ALA A 1 68 ? -6.795 6.197 7.946 1.00 83.56 68 ALA A N 1
ATOM 556 C CA . ALA A 1 68 ? -5.772 5.286 7.458 1.00 83.56 68 ALA A CA 1
ATOM 557 C C . ALA A 1 68 ? -5.008 4.707 8.649 1.00 83.56 68 ALA A C 1
ATOM 559 O O . ALA A 1 68 ? -3.978 5.222 9.070 1.00 83.56 68 ALA A O 1
ATOM 560 N N . THR A 1 69 ? -5.549 3.644 9.230 1.00 85.88 69 THR A N 1
ATOM 561 C CA . THR A 1 69 ? -5.036 3.039 10.459 1.00 85.88 69 THR A CA 1
ATOM 562 C C . THR A 1 69 ? -4.311 1.735 10.169 1.00 85.88 69 THR A C 1
ATOM 564 O O . THR A 1 69 ? -4.634 0.997 9.233 1.00 85.88 69 THR A O 1
ATOM 567 N N . MET A 1 70 ? -3.372 1.388 11.051 1.00 87.06 70 MET A N 1
ATOM 568 C CA . MET A 1 70 ? -2.677 0.102 11.008 1.00 87.06 70 MET A CA 1
ATOM 569 C C . MET A 1 70 ? -3.651 -1.087 11.034 1.00 87.06 70 MET A C 1
ATOM 571 O O . MET A 1 70 ? -3.430 -2.104 10.380 1.00 87.06 70 MET A O 1
ATOM 575 N N . GLN A 1 71 ? -4.782 -0.950 11.731 1.00 87.56 71 GLN A N 1
ATOM 576 C CA . GLN A 1 71 ? -5.806 -1.992 11.795 1.00 87.56 71 GLN A CA 1
ATOM 577 C C . GLN A 1 71 ? -6.440 -2.292 10.432 1.00 87.56 71 GLN A C 1
ATOM 579 O O . GLN A 1 71 ? -6.619 -3.466 10.104 1.00 87.56 71 GLN A O 1
ATOM 584 N N . LYS A 1 72 ? -6.736 -1.267 9.620 1.00 89.94 72 LYS A N 1
ATOM 585 C CA . LYS A 1 72 ? -7.271 -1.456 8.262 1.00 89.94 72 LYS A CA 1
ATOM 586 C C . LYS A 1 72 ? -6.259 -2.142 7.353 1.00 89.94 72 LYS A C 1
ATOM 588 O O . LYS A 1 72 ? -6.615 -3.088 6.652 1.00 89.94 72 LYS A O 1
ATOM 593 N N . LEU A 1 73 ? -4.991 -1.739 7.438 1.00 90.94 73 LEU A N 1
ATOM 594 C CA . LEU A 1 73 ? -3.904 -2.378 6.698 1.00 90.94 73 LEU A CA 1
ATOM 595 C C . LEU A 1 73 ? -3.786 -3.868 7.055 1.00 90.94 73 LEU A C 1
ATOM 597 O O . LEU A 1 73 ? -3.790 -4.726 6.173 1.00 90.94 73 LEU A O 1
ATOM 601 N N . LEU A 1 74 ? -3.772 -4.194 8.350 1.00 90.94 74 LEU A N 1
ATOM 602 C CA . LEU A 1 74 ? -3.745 -5.575 8.835 1.00 90.94 74 LEU A CA 1
ATOM 603 C C . LEU A 1 74 ? -4.980 -6.375 8.398 1.00 90.94 74 LEU A C 1
ATOM 605 O O . LEU A 1 74 ? -4.849 -7.531 7.998 1.00 90.94 74 LEU A O 1
ATOM 609 N N . ALA A 1 75 ? -6.177 -5.790 8.463 1.00 91.69 75 ALA A N 1
ATOM 610 C CA . ALA A 1 75 ? -7.412 -6.444 8.035 1.00 91.69 75 ALA A CA 1
ATOM 611 C C . ALA A 1 75 ? -7.400 -6.759 6.531 1.00 91.69 75 ALA A C 1
ATOM 613 O O . ALA A 1 75 ? -7.751 -7.874 6.127 1.00 91.69 75 ALA A O 1
ATOM 614 N N . ALA A 1 76 ? -6.924 -5.823 5.708 1.00 92.75 76 ALA A N 1
ATOM 615 C CA . ALA A 1 76 ? -6.782 -6.024 4.273 1.00 92.75 76 ALA A CA 1
ATOM 616 C C . ALA A 1 76 ? -5.760 -7.134 3.967 1.00 92.75 76 ALA A C 1
ATOM 618 O O . ALA A 1 76 ? -6.075 -8.060 3.218 1.00 92.75 76 ALA A O 1
ATOM 619 N N . LEU A 1 77 ? -4.593 -7.124 4.630 1.00 92.62 77 LEU A N 1
ATOM 620 C CA . LEU A 1 77 ? -3.573 -8.177 4.519 1.00 92.62 77 LEU A CA 1
ATOM 621 C C . LEU A 1 77 ? -4.108 -9.565 4.920 1.00 92.62 77 LEU A C 1
ATOM 623 O O . LEU A 1 77 ? -3.835 -10.557 4.240 1.00 92.62 77 LEU A O 1
ATOM 627 N N . LYS A 1 78 ? -4.915 -9.650 5.990 1.00 92.00 78 LYS A N 1
ATOM 628 C CA . LYS A 1 78 ? -5.560 -10.908 6.414 1.00 92.00 78 LYS A CA 1
ATOM 629 C C . LYS A 1 78 ? -6.521 -11.420 5.349 1.00 92.00 78 LYS A C 1
ATOM 631 O O . LYS A 1 78 ? -6.524 -12.615 5.066 1.00 92.00 78 LYS A O 1
ATOM 636 N N . THR A 1 79 ? -7.295 -10.520 4.749 1.00 93.00 79 THR A N 1
ATOM 637 C CA . THR A 1 79 ? -8.304 -10.856 3.735 1.00 93.00 79 THR A CA 1
ATOM 638 C C . THR A 1 79 ? -7.674 -11.387 2.450 1.00 93.00 79 THR A C 1
ATOM 640 O O . THR A 1 79 ? -8.172 -12.349 1.869 1.00 93.00 79 THR A O 1
ATOM 643 N N . ILE A 1 80 ? -6.538 -10.827 2.026 1.00 92.50 80 ILE A N 1
ATOM 644 C CA . ILE A 1 80 ? -5.794 -11.342 0.864 1.00 92.50 80 ILE A CA 1
ATOM 645 C C . ILE A 1 80 ? -4.960 -12.593 1.175 1.00 92.50 80 ILE A C 1
ATOM 647 O O . ILE A 1 80 ? -4.365 -13.161 0.263 1.00 92.50 80 ILE A O 1
ATOM 651 N N . GLY A 1 81 ? -4.918 -13.034 2.437 1.00 91.00 81 GLY A N 1
ATOM 652 C CA . GLY A 1 81 ? -4.173 -14.217 2.867 1.00 91.00 81 GLY A CA 1
ATOM 653 C C . GLY A 1 81 ? -2.668 -13.997 3.045 1.00 91.00 81 GLY A C 1
ATOM 654 O O . GLY A 1 81 ? -1.938 -14.969 3.214 1.00 91.00 81 GLY A O 1
ATOM 655 N N . ARG A 1 82 ? -2.192 -12.746 3.056 1.00 91.12 82 ARG A N 1
ATOM 656 C CA . ARG A 1 82 ? -0.766 -12.396 3.183 1.00 91.12 82 ARG A CA 1
ATOM 657 C C . ARG A 1 82 ? -0.337 -12.278 4.643 1.00 91.12 82 ARG A C 1
ATOM 659 O O . ARG A 1 82 ? 0.077 -11.223 5.123 1.00 91.12 82 ARG A O 1
ATOM 666 N N . ARG A 1 83 ? -0.487 -13.388 5.375 1.00 89.88 83 ARG A N 1
ATOM 667 C CA . ARG A 1 83 ? -0.070 -13.499 6.786 1.00 89.88 83 ARG A CA 1
ATOM 668 C C . ARG A 1 83 ? 1.443 -13.361 6.947 1.00 89.88 83 ARG A C 1
ATOM 670 O O . ARG A 1 83 ? 1.874 -12.774 7.930 1.00 89.88 83 ARG A O 1
ATOM 677 N N . ASP A 1 84 ? 2.196 -13.785 5.935 1.00 90.25 84 ASP A N 1
ATOM 678 C CA . ASP A 1 84 ? 3.648 -13.632 5.847 1.00 90.25 84 ASP A CA 1
ATOM 679 C C . ASP A 1 84 ? 4.093 -12.170 6.013 1.00 90.25 84 ASP A C 1
ATOM 681 O O . ASP A 1 84 ? 5.080 -11.896 6.689 1.00 90.25 84 ASP A O 1
ATOM 685 N N . VAL A 1 85 ? 3.330 -11.224 5.453 1.00 91.50 85 VAL A N 1
ATOM 686 C CA . VAL A 1 85 ? 3.603 -9.785 5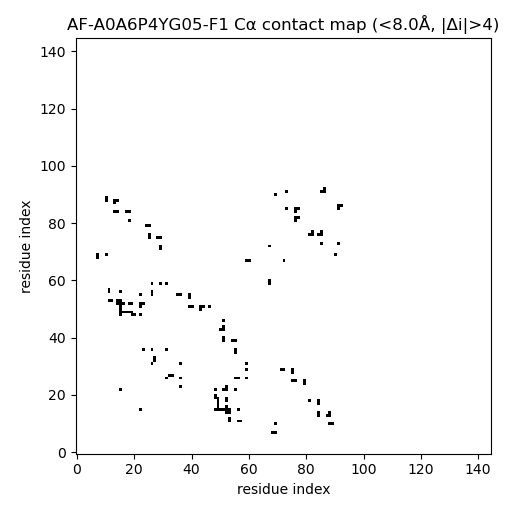.565 1.00 91.50 85 VAL A CA 1
ATOM 687 C C . VAL A 1 85 ? 3.219 -9.263 6.950 1.00 91.50 85 VAL A C 1
ATOM 689 O O . VAL A 1 85 ? 3.929 -8.446 7.527 1.00 91.50 85 VAL A O 1
ATOM 692 N N . ILE A 1 86 ? 2.113 -9.755 7.517 1.00 90.81 86 ILE A N 1
ATOM 693 C CA . ILE A 1 86 ? 1.638 -9.353 8.851 1.00 90.81 86 ILE A CA 1
ATOM 694 C C . ILE A 1 86 ? 2.658 -9.703 9.933 1.00 90.81 86 ILE A C 1
ATOM 696 O O . ILE A 1 86 ? 2.876 -8.908 10.840 1.00 90.81 86 ILE A O 1
ATOM 700 N N . GLU A 1 87 ? 3.306 -10.862 9.831 1.00 88.94 87 GLU A N 1
ATOM 701 C CA . GLU A 1 87 ? 4.336 -11.300 10.780 1.00 88.94 87 GLU A CA 1
ATOM 702 C C . GLU A 1 87 ? 5.571 -10.384 10.798 1.00 88.94 87 GLU A C 1
ATOM 704 O O . GLU A 1 87 ? 6.300 -10.347 11.789 1.00 88.94 87 GLU A O 1
ATOM 709 N N . LYS A 1 88 ? 5.805 -9.622 9.722 1.00 88.62 88 LYS A N 1
ATOM 710 C CA . LYS A 1 88 ? 6.886 -8.628 9.636 1.00 88.62 88 LYS A CA 1
ATOM 711 C C . LYS A 1 88 ? 6.516 -7.289 10.265 1.00 88.62 88 LYS A C 1
ATOM 713 O O . LYS A 1 88 ? 7.401 -6.472 10.509 1.00 88.62 88 LYS A O 1
ATOM 718 N N . LEU A 1 89 ? 5.230 -7.052 10.514 1.00 86.81 89 LEU A N 1
ATOM 719 C CA . LEU A 1 89 ? 4.740 -5.795 11.056 1.00 86.81 89 LEU A CA 1
ATOM 720 C C . LEU A 1 89 ? 4.767 -5.802 12.591 1.00 86.81 89 LEU A C 1
ATOM 722 O O . LEU A 1 89 ? 4.353 -6.787 13.208 1.00 86.81 89 LEU A O 1
ATOM 726 N N . PRO A 1 90 ? 5.161 -4.688 13.236 1.00 77.62 90 PRO A N 1
ATOM 727 C CA . PRO A 1 90 ? 5.267 -4.615 14.695 1.00 77.62 90 PRO A CA 1
ATOM 728 C C . PRO A 1 90 ? 3.920 -4.839 15.401 1.00 77.62 90 PRO A C 1
ATOM 730 O O . PRO A 1 90 ? 3.885 -5.438 16.469 1.00 77.62 90 PRO A O 1
ATOM 733 N N . ALA A 1 91 ? 2.802 -4.447 14.778 1.00 71.12 91 ALA A N 1
ATOM 734 C CA . ALA A 1 91 ? 1.454 -4.647 15.319 1.00 71.12 91 ALA A CA 1
ATOM 735 C C . ALA A 1 91 ? 0.858 -6.047 15.045 1.00 71.12 91 ALA A C 1
ATOM 737 O O . ALA A 1 91 ? -0.216 -6.371 15.553 1.00 71.12 91 ALA A O 1
ATOM 738 N N . GLY A 1 92 ? 1.513 -6.868 14.214 1.00 59.69 92 GLY A N 1
ATOM 739 C CA . GLY A 1 92 ? 1.118 -8.256 13.955 1.00 59.69 92 GLY A CA 1
ATOM 740 C C . GLY A 1 92 ? 1.622 -9.227 15.022 1.00 59.69 92 GLY A C 1
ATOM 741 O O . GLY A 1 92 ? 1.082 -10.329 15.154 1.00 59.69 92 GLY A O 1
ATOM 742 N N . ARG A 1 93 ? 2.624 -8.811 15.809 1.00 57.81 93 ARG A N 1
ATOM 743 C CA . ARG A 1 93 ? 3.072 -9.554 16.980 1.00 57.81 93 ARG A CA 1
ATOM 744 C C . ARG A 1 93 ? 2.052 -9.310 18.103 1.00 57.81 93 ARG A C 1
ATOM 746 O O . ARG A 1 93 ? 1.861 -8.156 18.484 1.00 57.81 93 ARG A O 1
ATOM 753 N N . PRO A 1 94 ? 1.375 -10.342 18.639 1.00 51.59 94 PRO A N 1
ATOM 754 C CA . PRO A 1 94 ? 0.674 -10.167 19.905 1.00 51.59 94 PRO A CA 1
ATOM 755 C C . PRO A 1 94 ? 1.688 -9.638 20.932 1.00 51.59 94 PRO A C 1
ATOM 757 O O . PRO A 1 94 ? 2.835 -10.092 20.878 1.00 51.59 94 PRO A O 1
ATOM 760 N N . PRO A 1 95 ? 1.321 -8.693 21.823 1.00 51.97 95 PRO A N 1
ATOM 761 C CA . PRO A 1 95 ? 2.177 -8.358 22.952 1.00 51.97 95 PRO A CA 1
ATOM 762 C C . PRO A 1 95 ? 2.531 -9.685 23.605 1.00 51.97 95 PRO A C 1
ATOM 764 O O . PRO A 1 95 ? 1.655 -10.489 23.936 1.00 51.97 95 PRO A O 1
ATOM 767 N N . ASP A 1 96 ? 3.819 -9.971 23.598 1.00 46.09 96 ASP A N 1
ATOM 768 C CA . ASP A 1 96 ? 4.389 -11.186 24.118 1.00 46.09 96 ASP A CA 1
ATOM 769 C C . ASP A 1 96 ? 3.778 -11.490 25.487 1.00 46.09 96 ASP A C 1
ATOM 771 O O . ASP A 1 96 ? 3.569 -10.619 26.333 1.00 46.09 96 ASP A O 1
ATOM 775 N N . ILE A 1 97 ? 3.481 -12.768 25.705 1.0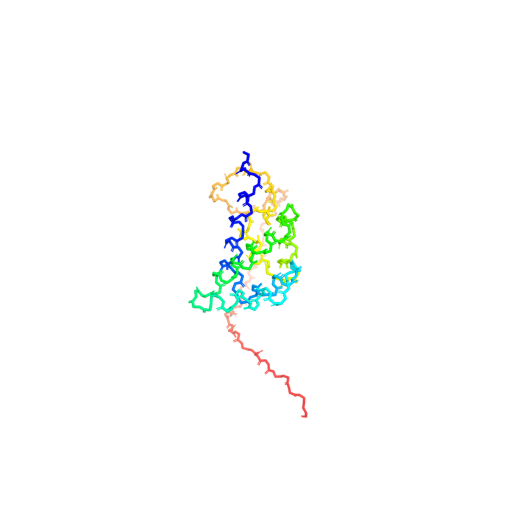0 52.09 97 ILE A N 1
ATOM 776 C CA . ILE A 1 97 ? 3.597 -13.333 27.040 1.00 52.09 97 ILE A CA 1
ATOM 777 C C . ILE A 1 97 ? 4.897 -12.779 27.601 1.00 52.09 97 ILE A C 1
ATOM 779 O O . ILE A 1 97 ? 5.944 -13.022 27.003 1.00 52.09 97 ILE A O 1
ATOM 783 N N . ALA A 1 98 ? 4.754 -11.991 28.667 1.00 44.56 98 ALA A N 1
ATOM 784 C CA . ALA A 1 98 ? 5.799 -11.368 29.450 1.00 44.56 98 ALA A CA 1
ATOM 785 C C . ALA A 1 98 ? 7.170 -11.985 29.195 1.00 44.56 98 ALA A C 1
ATOM 787 O O . ALA A 1 98 ? 7.320 -13.199 29.338 1.00 44.56 98 ALA A O 1
ATOM 788 N N . ALA A 1 99 ? 8.150 -11.134 28.899 1.00 47.91 99 ALA A N 1
ATOM 789 C CA . ALA A 1 99 ? 9.563 -11.358 29.161 1.00 47.91 99 ALA A CA 1
ATOM 790 C C . ALA A 1 99 ? 9.791 -12.151 30.472 1.00 47.91 99 ALA A C 1
ATOM 792 O O . ALA A 1 99 ? 10.033 -11.598 31.541 1.00 47.91 99 ALA A O 1
ATOM 793 N N . GLY A 1 100 ? 9.676 -13.472 30.381 1.00 44.91 100 GLY A N 1
ATOM 794 C CA . GLY A 1 100 ? 10.173 -14.457 31.316 1.00 44.91 100 GLY A CA 1
ATOM 795 C C . GLY A 1 100 ? 11.597 -14.785 30.892 1.00 44.91 100 GLY A C 1
ATOM 796 O O . GLY A 1 100 ? 11.919 -14.719 29.702 1.00 44.91 100 GLY A O 1
ATOM 797 N N . PRO A 1 101 ? 12.480 -15.059 31.857 1.00 50.56 101 PRO A N 1
ATOM 798 C CA . PRO A 1 101 ? 13.909 -14.968 31.652 1.00 50.56 101 PRO A CA 1
ATOM 799 C C . PRO A 1 101 ? 14.372 -15.979 30.610 1.00 50.56 101 PRO A C 1
ATOM 801 O O . PRO A 1 101 ? 13.937 -17.130 30.589 1.00 50.56 101 PRO A O 1
ATOM 804 N N . SER A 1 102 ? 15.309 -15.524 29.784 1.00 52.31 102 SER A N 1
ATOM 805 C CA . SER A 1 102 ? 16.248 -16.347 29.040 1.00 52.31 102 SER A CA 1
ATOM 806 C C . SER A 1 102 ? 16.617 -17.600 29.837 1.00 52.31 102 SER A C 1
ATOM 808 O O . SER A 1 102 ? 17.315 -17.508 30.846 1.00 52.31 102 SER A O 1
ATOM 810 N N . VAL A 1 103 ? 16.174 -18.773 29.387 1.00 51.53 103 VAL A N 1
ATOM 811 C CA . VAL A 1 103 ? 16.763 -20.040 29.824 1.00 51.53 103 VAL A CA 1
ATOM 812 C C . VAL A 1 103 ? 18.008 -20.285 28.971 1.00 51.53 103 VAL A C 1
ATOM 814 O O . VAL A 1 103 ? 17.879 -20.485 27.760 1.00 51.53 103 VAL A O 1
ATOM 817 N N . PRO A 1 104 ? 19.228 -20.240 29.539 1.00 45.97 104 PRO A N 1
ATOM 818 C CA . PRO A 1 104 ? 20.382 -20.754 28.835 1.00 45.97 104 PRO A CA 1
ATOM 819 C C . PRO A 1 104 ? 20.292 -22.284 28.783 1.00 45.97 104 PRO A C 1
ATOM 821 O O . PRO A 1 104 ? 19.891 -22.934 29.741 1.00 45.97 104 PRO A O 1
ATOM 824 N N . SER A 1 105 ? 20.670 -22.808 27.620 1.00 55.94 105 SER A N 1
ATOM 825 C CA . SER A 1 105 ? 21.357 -24.076 27.360 1.00 55.94 105 SER A CA 1
ATOM 826 C C . SER A 1 105 ? 21.206 -25.232 28.370 1.00 55.94 105 SER A C 1
ATOM 828 O O . SER A 1 105 ? 21.681 -25.160 29.497 1.00 55.94 105 SER A O 1
ATOM 830 N N . HIS A 1 106 ? 20.734 -26.370 27.851 1.00 56.12 106 HIS A N 1
ATOM 831 C CA . HIS A 1 106 ? 20.990 -27.727 28.353 1.00 56.12 106 HIS A CA 1
ATOM 832 C C . HIS A 1 106 ? 20.289 -28.153 29.655 1.00 56.12 106 HIS A C 1
ATOM 834 O O . HIS A 1 106 ? 20.893 -28.138 30.719 1.00 56.12 106 HIS A O 1
ATOM 840 N N . VAL A 1 107 ? 19.085 -28.724 29.525 1.00 51.44 107 VAL A N 1
ATOM 841 C CA . VAL A 1 107 ? 18.707 -29.941 30.269 1.00 51.44 107 VAL A CA 1
ATOM 842 C C . VAL A 1 107 ? 17.776 -30.809 29.402 1.00 51.44 107 VAL A C 1
ATOM 844 O O . VAL A 1 107 ? 16.738 -30.317 28.953 1.00 51.44 107 VAL A O 1
ATOM 847 N N . PRO A 1 108 ? 18.123 -32.074 29.101 1.00 47.62 108 PRO A N 1
ATOM 848 C CA . PRO A 1 108 ? 17.176 -33.009 28.510 1.00 47.62 108 PRO A CA 1
ATOM 849 C C . PRO A 1 108 ? 16.114 -33.374 29.553 1.00 47.62 108 PRO A C 1
ATOM 851 O O . PRO A 1 108 ? 16.431 -33.688 30.698 1.00 47.62 108 PRO A O 1
ATOM 854 N N . TYR A 1 109 ? 14.851 -33.323 29.141 1.00 35.25 109 TYR A N 1
ATOM 855 C CA . TYR A 1 109 ? 13.751 -33.945 29.869 1.00 35.25 109 TYR A CA 1
ATOM 856 C C . TYR A 1 109 ? 14.008 -35.453 29.982 1.00 35.25 109 TYR A C 1
ATOM 858 O O . TYR A 1 109 ? 14.164 -36.108 28.955 1.00 35.25 109 TYR A O 1
ATOM 866 N N . ASP A 1 110 ? 13.952 -36.004 31.193 1.00 46.16 110 ASP A N 1
ATOM 867 C CA . ASP A 1 110 ? 13.213 -37.246 31.408 1.00 46.16 110 ASP A CA 1
ATOM 868 C C . ASP A 1 110 ? 12.527 -37.225 32.778 1.00 46.16 110 ASP A C 1
ATOM 870 O O . ASP A 1 110 ? 12.929 -36.516 33.703 1.00 46.16 110 ASP A O 1
ATOM 874 N N . LEU A 1 111 ? 11.389 -37.896 32.824 1.00 44.22 111 LEU A N 1
ATOM 875 C CA . LEU A 1 111 ? 10.314 -37.701 33.767 1.00 44.22 111 LEU A CA 1
ATOM 876 C C . LEU A 1 111 ? 10.692 -38.135 35.186 1.00 44.22 111 LEU A C 1
ATOM 878 O O . LEU A 1 111 ? 11.344 -39.142 35.421 1.00 44.22 111 LEU A O 1
ATOM 882 N N . THR A 1 112 ? 10.153 -37.380 36.136 1.00 49.25 112 THR A N 1
ATOM 883 C CA . THR A 1 112 ? 9.762 -37.785 37.491 1.00 49.25 112 THR A CA 1
ATOM 884 C C . THR A 1 112 ? 9.761 -39.301 37.775 1.00 49.25 112 THR A C 1
ATOM 886 O O . THR A 1 112 ? 8.712 -39.946 37.726 1.00 49.25 112 THR A O 1
ATOM 889 N N . GLU A 1 113 ? 10.891 -39.855 38.214 1.00 41.16 113 GLU A N 1
ATOM 890 C CA . GLU A 1 113 ? 10.913 -41.101 38.984 1.00 41.16 113 GLU A CA 1
ATOM 891 C C . GLU A 1 113 ? 10.570 -40.793 40.450 1.00 41.16 113 GLU A C 1
ATOM 893 O O . GLU A 1 113 ? 11.429 -40.559 41.301 1.00 41.16 113 GLU A O 1
ATOM 898 N N . ARG A 1 114 ? 9.269 -40.783 40.766 1.00 41.84 114 ARG A N 1
ATOM 899 C CA . ARG A 1 114 ? 8.785 -41.033 42.130 1.00 41.84 114 ARG A CA 1
ATOM 900 C C . ARG A 1 114 ? 8.542 -42.538 42.284 1.00 41.84 114 ARG A C 1
ATOM 902 O O . ARG A 1 114 ? 7.540 -43.054 41.816 1.00 41.84 114 ARG A O 1
ATOM 909 N N . THR A 1 115 ? 9.500 -43.190 42.939 1.00 45.16 115 THR A N 1
ATOM 910 C CA . THR A 1 115 ? 9.424 -44.404 43.779 1.00 45.16 115 THR A CA 1
ATOM 911 C C . THR A 1 115 ? 8.137 -45.257 43.753 1.00 45.16 115 THR A C 1
ATOM 913 O O . THR A 1 115 ? 7.110 -44.827 44.268 1.00 45.16 115 THR A O 1
ATOM 916 N N . VAL A 1 116 ? 8.239 -46.513 43.285 1.00 41.78 116 VAL A N 1
ATOM 917 C CA . VAL A 1 116 ? 7.716 -47.744 43.941 1.00 41.78 116 VAL A CA 1
ATOM 918 C C . VAL A 1 116 ? 8.579 -48.952 43.463 1.00 41.78 116 VAL A C 1
ATOM 920 O O . VAL A 1 116 ? 9.324 -48.809 42.498 1.00 41.78 116 VAL A O 1
ATOM 923 N N . PRO A 1 117 ? 8.610 -50.102 44.164 1.00 34.81 117 PRO A N 1
ATOM 924 C CA . PRO A 1 117 ? 9.774 -50.675 44.831 1.00 34.81 117 PRO A CA 1
ATOM 925 C C . PRO A 1 117 ? 10.518 -51.761 44.025 1.00 34.81 117 PRO A C 1
ATOM 927 O O . PRO A 1 117 ? 10.004 -52.349 43.076 1.00 34.81 117 PRO A O 1
ATOM 930 N N . LYS A 1 118 ? 11.732 -52.095 44.484 1.00 41.03 118 LYS A N 1
ATOM 931 C CA . LYS A 1 118 ? 12.524 -53.235 43.999 1.00 41.03 118 LYS A CA 1
ATOM 932 C C . LYS A 1 118 ? 11.726 -54.544 44.066 1.00 41.03 118 LYS A C 1
ATOM 934 O O . LYS A 1 118 ? 11.372 -54.983 45.159 1.00 41.03 118 LYS A O 1
ATOM 939 N N . GLN A 1 119 ? 11.561 -55.209 42.925 1.00 34.00 119 GLN A N 1
ATOM 940 C CA . GLN A 1 119 ? 11.332 -56.654 42.874 1.00 34.00 119 GLN A CA 1
ATOM 941 C C . GLN A 1 119 ? 12.647 -57.356 42.495 1.00 34.00 119 GLN A C 1
ATOM 943 O O . GLN A 1 119 ? 13.373 -56.845 41.637 1.00 34.00 119 GLN A O 1
ATOM 948 N N . PRO A 1 120 ? 13.010 -58.462 43.170 1.00 40.66 120 PRO A N 1
ATOM 949 C CA . PRO A 1 120 ? 14.276 -59.141 42.945 1.00 40.66 120 PRO A CA 1
ATOM 950 C C . PRO A 1 120 ? 14.256 -59.954 41.648 1.00 40.66 120 PRO A C 1
ATOM 952 O O . PRO A 1 120 ? 13.212 -60.411 41.193 1.00 40.66 120 PRO A O 1
ATOM 955 N N . MET A 1 121 ? 15.453 -60.127 41.089 1.00 42.25 121 MET A N 1
ATOM 956 C CA . MET A 1 121 ? 15.755 -60.987 39.948 1.00 42.25 121 MET A CA 1
ATOM 957 C C . MET A 1 121 ? 15.206 -62.409 40.100 1.00 42.25 121 MET A C 1
ATOM 959 O O . MET A 1 121 ? 15.313 -62.992 41.179 1.00 42.25 121 MET A O 1
ATOM 963 N N . SER A 1 122 ? 14.746 -62.998 38.997 1.00 50.12 122 SER A N 1
ATOM 964 C CA . SER A 1 122 ? 15.007 -64.405 38.641 1.00 50.12 122 SER A CA 1
ATOM 965 C C . SER A 1 122 ? 14.632 -64.646 37.176 1.00 50.12 122 SER A C 1
ATOM 967 O O . SER A 1 122 ? 13.560 -64.219 36.764 1.00 50.12 122 SER A O 1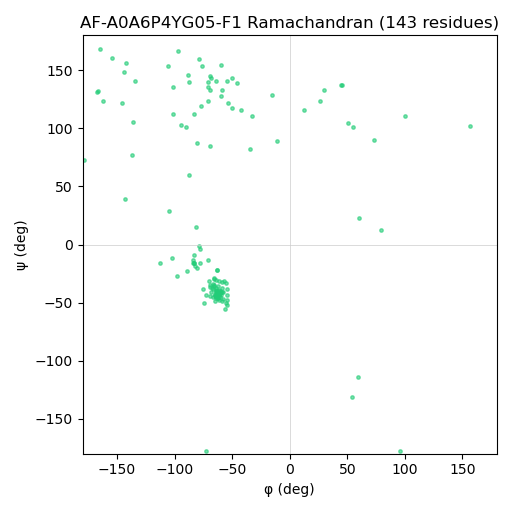
ATOM 969 N N . GLU A 1 123 ? 15.559 -65.293 36.457 1.00 44.69 123 GLU A N 1
ATOM 970 C CA . GLU A 1 123 ? 15.402 -66.210 35.307 1.00 44.69 123 GLU A CA 1
ATOM 971 C C . GLU A 1 123 ? 14.416 -65.853 34.161 1.00 44.69 123 GLU A C 1
ATOM 973 O O . GLU A 1 123 ? 13.271 -65.487 34.363 1.00 44.69 123 GLU A O 1
ATOM 978 N N . ASP A 1 124 ? 14.695 -66.008 32.868 1.00 42.69 124 ASP A N 1
ATOM 979 C CA . ASP A 1 124 ? 15.735 -66.703 32.118 1.00 42.69 124 ASP A CA 1
ATOM 980 C C . ASP A 1 124 ? 15.695 -66.169 30.659 1.00 42.69 124 ASP A C 1
ATOM 982 O O . ASP A 1 124 ? 14.782 -65.454 30.246 1.00 42.69 124 ASP A O 1
ATOM 986 N N . ILE A 1 125 ? 16.720 -66.499 29.886 1.00 42.75 125 ILE A N 1
ATOM 987 C CA . ILE A 1 125 ? 17.125 -66.010 28.546 1.00 42.75 125 ILE A CA 1
ATOM 988 C C . ILE A 1 125 ? 16.139 -66.589 27.456 1.00 42.75 125 ILE A C 1
ATOM 990 O O . ILE A 1 125 ? 15.269 -67.362 27.849 1.00 42.75 125 ILE A O 1
ATOM 994 N N . PRO A 1 126 ? 16.206 -66.408 26.096 1.00 44.16 126 PRO A N 1
ATOM 995 C CA . PRO A 1 126 ? 17.009 -65.551 25.203 1.00 44.16 126 PRO A CA 1
ATOM 996 C C . PRO A 1 126 ? 16.337 -64.925 23.940 1.00 44.16 126 PRO A C 1
ATOM 998 O O . PRO A 1 126 ? 15.446 -65.468 23.306 1.00 44.16 126 PRO A O 1
ATOM 1001 N N . HIS A 1 127 ? 16.955 -63.820 23.497 1.00 41.25 127 HIS A N 1
ATOM 1002 C CA . HIS A 1 127 ? 17.388 -63.455 22.131 1.00 41.25 127 HIS A CA 1
ATOM 1003 C C . HIS A 1 127 ? 16.493 -63.651 20.882 1.00 41.25 127 HIS A C 1
ATOM 1005 O O . HIS A 1 127 ? 16.103 -64.747 20.500 1.00 41.25 127 HIS A O 1
ATOM 1011 N N . SER A 1 128 ? 16.548 -62.592 20.055 1.00 40.59 128 SER A N 1
ATOM 1012 C CA . SER A 1 128 ? 16.657 -62.623 18.583 1.00 40.59 128 SER A CA 1
ATOM 1013 C C . SER A 1 128 ? 15.363 -62.415 17.787 1.00 40.59 128 SER A C 1
ATOM 1015 O O . SER A 1 128 ? 14.570 -63.330 17.597 1.00 40.59 128 SER A O 1
ATOM 1017 N N . LYS A 1 129 ? 15.267 -61.263 17.106 1.00 46.47 129 LYS A N 1
ATOM 1018 C CA . LYS A 1 129 ? 15.548 -61.228 15.659 1.00 46.47 129 LYS A CA 1
ATOM 1019 C C . LYS A 1 129 ? 15.692 -59.805 15.111 1.00 46.47 129 LYS A C 1
ATOM 1021 O O . LYS A 1 129 ? 14.892 -58.908 15.329 1.00 46.47 129 LYS A O 1
ATOM 1026 N N . LYS A 1 130 ? 16.783 -59.664 14.364 1.00 52.06 130 LYS A N 1
ATOM 1027 C CA . LYS A 1 130 ? 17.222 -58.538 13.537 1.00 52.06 130 LYS A CA 1
ATOM 1028 C C . LYS A 1 130 ? 16.201 -58.206 12.438 1.00 52.06 130 LYS A C 1
ATOM 1030 O O . LYS A 1 130 ? 15.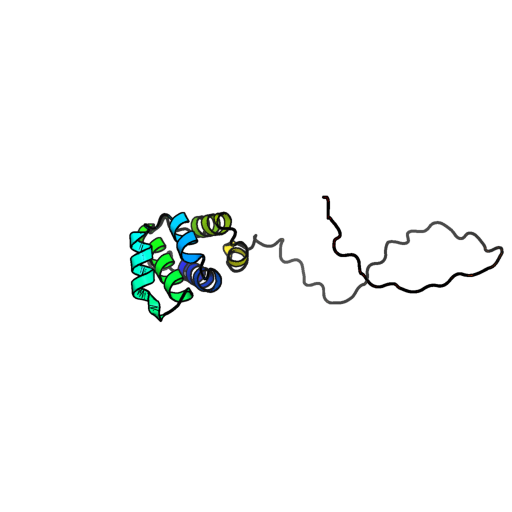604 -59.138 11.906 1.00 52.06 130 LYS A O 1
ATOM 1035 N N . ARG A 1 131 ? 16.193 -56.941 11.981 1.00 47.88 131 ARG A N 1
ATOM 1036 C CA . ARG A 1 131 ? 16.292 -56.459 10.565 1.00 47.88 131 ARG A CA 1
ATOM 1037 C C . ARG A 1 131 ? 15.663 -55.055 10.468 1.00 47.88 131 ARG A C 1
ATOM 1039 O O . ARG A 1 131 ? 14.476 -54.897 10.677 1.00 47.88 131 ARG A O 1
ATOM 1046 N N . LYS A 1 132 ? 16.451 -53.975 10.429 1.00 51.56 132 LYS A N 1
ATOM 1047 C CA . LYS A 1 132 ? 17.037 -53.306 9.241 1.00 51.56 132 LYS A CA 1
ATOM 1048 C C . LYS A 1 132 ? 16.028 -52.971 8.118 1.00 51.56 132 LYS A C 1
ATOM 1050 O O . LYS A 1 132 ? 15.664 -53.848 7.353 1.00 51.56 132 LYS A O 1
ATOM 1055 N N . ARG A 1 133 ? 15.702 -51.667 8.061 1.00 44.16 133 ARG A N 1
ATOM 1056 C CA . ARG A 1 133 ? 15.364 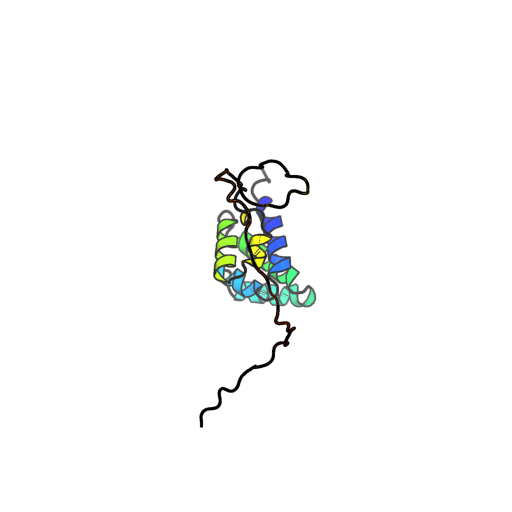-50.747 6.945 1.00 44.16 133 ARG A CA 1
ATOM 1057 C C . ARG A 1 133 ? 14.684 -51.286 5.676 1.00 44.16 133 ARG A C 1
ATOM 1059 O O . ARG A 1 133 ? 15.246 -52.124 4.985 1.00 44.16 133 ARG A O 1
ATOM 1066 N N . LEU A 1 134 ? 13.637 -50.573 5.247 1.00 44.09 134 LEU A N 1
ATOM 1067 C CA . LEU A 1 134 ? 13.393 -50.282 3.829 1.00 44.09 134 LEU A CA 1
ATOM 1068 C C . LEU A 1 134 ? 13.025 -48.796 3.622 1.00 44.09 134 LEU A C 1
ATOM 1070 O O . LEU A 1 134 ? 12.339 -48.222 4.469 1.00 44.09 134 LEU A O 1
ATOM 1074 N N . PRO A 1 135 ? 13.517 -48.164 2.538 1.00 41.56 135 PRO A N 1
ATOM 1075 C CA . PRO A 1 135 ? 13.195 -46.796 2.147 1.00 41.56 135 PRO A CA 1
ATOM 1076 C C . PRO A 1 135 ? 11.830 -46.703 1.453 1.00 41.56 135 PRO A C 1
ATOM 1078 O O . PRO A 1 135 ? 11.312 -47.683 0.922 1.00 41.56 135 PRO A O 1
ATOM 1081 N N . GLY A 1 136 ? 11.272 -45.492 1.454 1.00 45.12 136 GLY A N 1
ATOM 1082 C CA . GLY A 1 136 ? 10.001 -45.185 0.819 1.00 45.12 136 GLY A CA 1
ATOM 1083 C C . GLY A 1 136 ? 9.997 -45.476 -0.676 1.00 45.12 136 GLY A C 1
ATOM 1084 O O . GLY A 1 136 ? 10.883 -45.050 -1.406 1.00 45.12 136 GLY A O 1
ATOM 1085 N N . PHE A 1 137 ? 8.943 -46.141 -1.120 1.00 47.00 137 PHE A N 1
ATOM 1086 C CA . PHE A 1 137 ? 8.358 -45.985 -2.440 1.00 47.00 137 PHE A CA 1
ATOM 1087 C C . PHE A 1 137 ? 6.959 -46.580 -2.346 1.00 47.00 137 PHE A C 1
ATOM 1089 O O . PHE A 1 137 ? 6.825 -47.716 -1.917 1.00 47.00 137 PHE A O 1
ATOM 1096 N N . LEU A 1 138 ? 5.944 -45.783 -2.669 1.00 42.12 138 LEU A N 1
ATOM 1097 C CA . LEU A 1 138 ? 4.709 -46.170 -3.359 1.00 42.12 138 LEU A CA 1
ATOM 1098 C C . LEU A 1 138 ? 3.887 -44.886 -3.506 1.00 42.12 138 LEU A C 1
ATOM 1100 O O . LEU A 1 138 ? 2.913 -44.620 -2.806 1.00 42.12 138 LEU A O 1
ATOM 1104 N N . LYS A 1 139 ? 4.362 -44.041 -4.425 1.00 44.62 139 LYS A N 1
ATOM 1105 C CA . LYS A 1 139 ? 3.519 -43.034 -5.052 1.00 44.62 139 LYS A CA 1
ATOM 1106 C C . LYS A 1 139 ? 2.561 -43.775 -5.987 1.00 44.62 139 LYS A C 1
ATOM 1108 O O . LYS A 1 139 ? 3.004 -44.498 -6.871 1.00 44.62 139 LYS A O 1
ATOM 1113 N N . THR A 1 140 ? 1.273 -43.547 -5.755 1.00 50.66 140 THR A N 1
ATOM 1114 C CA . THR A 1 140 ? 0.227 -43.398 -6.776 1.00 50.66 140 THR A CA 1
ATOM 1115 C C . THR A 1 140 ? 0.058 -44.530 -7.795 1.00 50.66 140 THR A C 1
ATOM 1117 O O . THR A 1 140 ? 0.702 -44.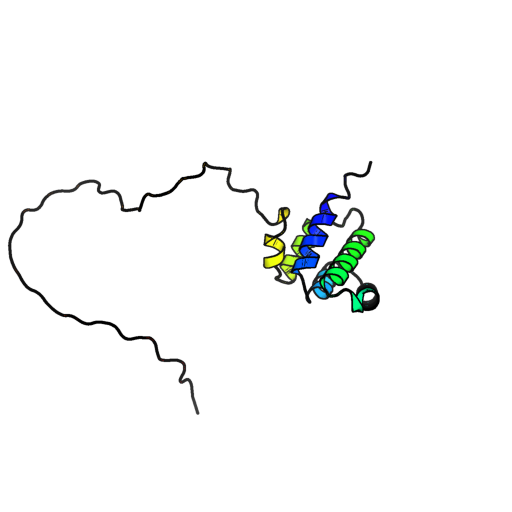549 -8.841 1.00 50.66 140 THR A O 1
ATOM 1120 N N . LEU A 1 141 ? -0.953 -45.366 -7.559 1.00 43.59 141 LEU A N 1
ATOM 1121 C CA . LEU A 1 141 ? -1.701 -46.047 -8.615 1.00 43.59 141 LEU A CA 1
ATOM 1122 C C . LEU A 1 141 ? -3.197 -45.986 -8.270 1.00 43.59 141 LEU A C 1
ATOM 1124 O O . LEU A 1 141 ? -3.797 -46.931 -7.775 1.00 43.59 141 LEU A O 1
ATOM 1128 N N . TRP A 1 142 ? -3.783 -44.812 -8.508 1.00 39.41 142 TRP A N 1
ATOM 1129 C CA . TRP A 1 142 ? -5.203 -44.675 -8.822 1.00 39.41 142 TRP A CA 1
ATOM 1130 C C . TRP A 1 142 ? -5.317 -44.649 -10.346 1.00 39.41 142 TRP A C 1
ATOM 1132 O O . TRP A 1 142 ? -5.005 -43.646 -10.984 1.00 39.41 142 TRP A O 1
ATOM 1142 N N . LYS A 1 143 ? -5.730 -45.773 -10.931 1.00 42.22 143 LYS A N 1
ATOM 1143 C CA . LYS A 1 143 ? -6.291 -45.843 -12.280 1.00 42.22 143 LYS A CA 1
ATOM 1144 C C . LYS A 1 143 ? -7.507 -46.760 -12.211 1.00 42.22 143 LYS A C 1
ATOM 1146 O O . LYS A 1 143 ? -7.348 -47.969 -12.095 1.00 42.22 143 LYS A O 1
ATOM 1151 N N . SER A 1 144 ? -8.688 -46.151 -12.256 1.00 35.09 144 SER A N 1
ATOM 1152 C CA . SER A 1 144 ? -9.933 -46.808 -12.647 1.00 35.09 144 SER A CA 1
ATOM 1153 C C . SER A 1 144 ? -10.234 -46.402 -14.086 1.00 35.09 144 SER A C 1
ATOM 1155 O O . SER A 1 144 ? -10.498 -45.226 -14.338 1.00 35.09 144 SER A O 1
ATOM 1157 N N . VAL A 1 145 ? -10.160 -47.364 -15.004 1.00 46.88 145 VAL A N 1
ATOM 1158 C CA . VAL A 1 145 ? -11.109 -47.575 -16.108 1.00 46.88 145 VAL A CA 1
ATOM 1159 C C . VAL A 1 145 ? -11.048 -49.047 -16.496 1.00 46.88 145 VAL A C 1
ATOM 1161 O O . VAL A 1 145 ? -9.920 -49.594 -16.466 1.00 46.88 145 VAL A O 1
#